Protein AF-A0A2K3KH53-F1 (afdb_monomer)

Radius of gyration: 18.37 Å; Cα contacts (8 Å, |Δi|>4): 37; chains: 1; bounding box: 39×38×44 Å

Solvent-accessible surface area (backbone atoms only — not comparable to full-atom values): 7138 Å² total; per-residue (Å²): 108,70,69,60,27,52,53,50,23,51,46,33,41,74,76,51,86,56,53,98,57,86,44,71,88,64,73,77,54,51,60,60,48,51,50,62,68,66,31,69,81,56,68,75,42,86,70,66,41,66,62,52,50,53,51,52,53,51,49,52,51,51,55,51,48,53,52,53,48,52,40,54,75,68,48,52,53,63,59,51,57,73,69,57,53,67,83,56,49,55,58,51,53,51,49,57,51,52,56,47,48,61,54,51,51,62,60,43,63,76,44,54,83,63,40,52,61,54,62,74,72,106

Foldseek 3Di:
DVVVQVVVQVCCCPPNPVDNDRDDDDLVLVVVLVCLLPDPVLVPDPPPSVVVSVVVSVVVVVVVVVVVVVCVVVCVVVVVVVVDDVVVVVVVVVVSVVVVCVVVVVVLVVCVPVNVVVVVVD

pLDDT: mean 88.59, std 4.23, range [73.25, 96.5]

InterPro domains:
  IPR006043 Nucleobase cation symporter 2 family [PF00860] (2-110)

Structure (mmCIF, N/CA/C/O backbone):
data_AF-A0A2K3KH53-F1
#
_entry.id   AF-A0A2K3KH53-F1
#
loop_
_atom_site.group_PDB
_atom_site.id
_atom_site.type_symbol
_atom_site.label_atom_id
_atom_site.label_alt_id
_atom_site.label_comp_id
_atom_site.label_asym_id
_atom_site.label_entity_id
_atom_site.label_seq_id
_atom_site.pdbx_PDB_ins_code
_atom_site.Cartn_x
_atom_site.Cartn_y
_atom_site.Cartn_z
_atom_site.occupancy
_atom_site.B_iso_or_equiv
_atom_site.auth_seq_id
_atom_site.auth_comp_id
_atom_site.auth_asym_id
_atom_site.auth_atom_id
_atom_site.pdbx_PDB_model_num
ATOM 1 N N . MET A 1 1 ? 11.848 -0.217 3.446 1.00 77.31 1 MET A N 1
ATOM 2 C CA . MET A 1 1 ? 10.576 -0.647 4.073 1.00 77.31 1 MET A CA 1
ATOM 3 C C . MET A 1 1 ? 10.784 -1.327 5.423 1.00 77.31 1 MET A C 1
ATOM 5 O O . MET A 1 1 ? 10.170 -0.873 6.374 1.00 77.31 1 MET A O 1
ATOM 9 N N . LEU A 1 2 ? 11.666 -2.331 5.545 1.00 87.50 2 LEU A N 1
ATOM 10 C CA . LEU A 1 2 ? 11.851 -3.119 6.783 1.00 87.50 2 LEU A CA 1
ATOM 11 C C . LEU A 1 2 ? 12.088 -2.281 8.055 1.00 87.50 2 LEU A C 1
ATOM 13 O O . LEU A 1 2 ? 11.419 -2.494 9.057 1.00 87.50 2 LEU A O 1
ATOM 17 N N . PHE A 1 3 ? 12.967 -1.276 8.001 1.00 91.94 3 PHE A N 1
ATOM 18 C CA . PHE A 1 3 ? 13.249 -0.414 9.156 1.00 91.94 3 PHE A CA 1
ATOM 19 C C . PHE A 1 3 ? 12.020 0.383 9.636 1.00 91.94 3 PHE A C 1
ATOM 21 O O . PHE A 1 3 ? 11.669 0.347 10.811 1.00 91.94 3 PHE A O 1
ATOM 28 N N . ILE A 1 4 ? 11.315 1.052 8.714 1.00 91.69 4 ILE A N 1
ATOM 29 C CA . ILE A 1 4 ? 10.105 1.835 9.030 1.00 91.69 4 ILE A CA 1
ATOM 30 C C . ILE A 1 4 ? 8.960 0.914 9.471 1.00 91.69 4 ILE A C 1
ATOM 32 O O . ILE A 1 4 ? 8.218 1.256 10.385 1.00 91.69 4 ILE A O 1
ATOM 36 N N . SER A 1 5 ? 8.832 -0.267 8.864 1.00 90.62 5 SER A N 1
ATOM 37 C CA . SER A 1 5 ? 7.871 -1.300 9.270 1.00 90.62 5 SER A CA 1
ATOM 38 C C . SER A 1 5 ? 8.112 -1.759 10.715 1.00 90.62 5 SER A C 1
ATOM 40 O O . SER A 1 5 ? 7.169 -1.828 11.501 1.00 90.62 5 SER A O 1
ATOM 42 N N . GLY A 1 6 ? 9.373 -1.959 11.114 1.00 91.88 6 GLY A N 1
ATOM 43 C CA . GLY A 1 6 ? 9.735 -2.262 12.501 1.00 91.88 6 GLY A CA 1
ATOM 44 C C . GLY A 1 6 ? 9.352 -1.143 13.473 1.00 91.88 6 GLY A C 1
ATOM 45 O O . GLY A 1 6 ? 8.667 -1.396 14.461 1.00 91.88 6 GLY A O 1
ATOM 46 N N . ILE A 1 7 ? 9.716 0.107 13.160 1.00 92.94 7 ILE A N 1
ATOM 47 C CA . ILE A 1 7 ? 9.376 1.272 14.000 1.00 92.94 7 ILE A CA 1
ATOM 48 C C . ILE A 1 7 ? 7.860 1.440 14.132 1.00 92.94 7 ILE A C 1
ATOM 50 O O . ILE A 1 7 ? 7.352 1.635 15.234 1.00 92.94 7 ILE A O 1
ATOM 54 N N . THR A 1 8 ? 7.127 1.356 13.022 1.00 90.50 8 THR A N 1
ATOM 55 C CA . THR A 1 8 ? 5.666 1.525 13.016 1.00 90.50 8 THR A CA 1
ATOM 56 C C . THR A 1 8 ? 4.958 0.395 13.759 1.00 90.50 8 THR A C 1
ATOM 58 O O . THR A 1 8 ? 4.032 0.668 14.515 1.00 90.50 8 THR A O 1
ATOM 61 N N . THR A 1 9 ? 5.443 -0.843 13.650 1.00 92.44 9 THR A N 1
ATOM 62 C CA . THR A 1 9 ? 4.922 -1.990 14.414 1.00 92.44 9 THR A CA 1
ATOM 63 C C . THR A 1 9 ? 5.147 -1.821 15.919 1.00 92.44 9 THR A C 1
ATOM 65 O O . THR A 1 9 ? 4.227 -2.052 16.706 1.00 92.44 9 THR A O 1
ATOM 68 N N . ILE A 1 10 ? 6.336 -1.364 16.333 1.00 92.19 10 ILE A N 1
ATOM 69 C CA . ILE A 1 10 ? 6.625 -1.031 17.737 1.00 92.19 10 ILE A CA 1
ATOM 70 C C . ILE A 1 10 ? 5.669 0.074 18.204 1.00 92.19 10 ILE A C 1
ATOM 72 O O . ILE A 1 10 ? 4.977 -0.089 19.207 1.00 92.19 10 ILE A O 1
ATOM 76 N N . LEU A 1 11 ? 5.552 1.168 17.447 1.00 89.88 11 LEU A N 1
ATOM 77 C CA . LEU A 1 11 ? 4.672 2.284 17.796 1.00 89.88 11 LEU A CA 1
ATOM 78 C C . LEU A 1 11 ? 3.197 1.850 17.901 1.00 89.88 11 LEU A C 1
ATOM 80 O O . LEU A 1 11 ? 2.520 2.220 18.858 1.00 89.88 11 LEU A O 1
ATOM 84 N N . HIS A 1 12 ? 2.714 1.014 16.976 1.00 90.31 12 HIS A N 1
ATOM 85 C CA . HIS A 1 12 ? 1.357 0.461 16.992 1.00 90.31 12 HIS A CA 1
ATOM 86 C C . HIS A 1 12 ? 1.107 -0.448 18.204 1.00 90.31 12 HIS A C 1
ATOM 88 O O . HIS A 1 12 ? 0.030 -0.402 18.804 1.00 90.31 12 HIS A O 1
ATOM 94 N N . SER A 1 13 ? 2.109 -1.240 18.588 1.00 89.88 13 SER A N 1
ATOM 95 C CA . SER A 1 13 ? 2.017 -2.175 19.712 1.00 89.88 13 SER A CA 1
ATOM 96 C C . SER A 1 13 ? 2.051 -1.461 21.068 1.00 89.88 13 SER A C 1
ATOM 98 O O . SER A 1 13 ? 1.328 -1.860 21.978 1.00 89.88 13 SER A O 1
ATOM 100 N N . TYR A 1 14 ? 2.847 -0.393 21.214 1.00 89.25 14 TYR A N 1
ATOM 101 C CA .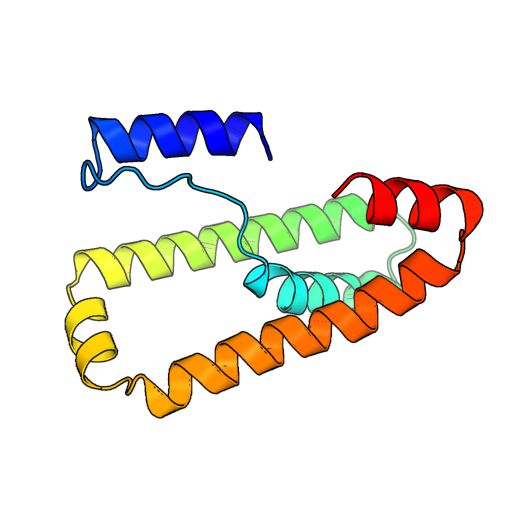 TYR A 1 14 ? 2.981 0.342 22.482 1.00 89.25 14 TYR A CA 1
ATOM 102 C C . TYR A 1 14 ? 1.955 1.476 22.656 1.00 89.25 14 TYR A C 1
ATOM 104 O O . TYR A 1 14 ? 1.358 1.597 23.728 1.00 89.25 14 TYR A O 1
ATOM 112 N N . PHE A 1 15 ? 1.742 2.296 21.621 1.00 87.50 15 PHE A N 1
ATOM 113 C CA . PHE A 1 15 ? 0.888 3.496 21.667 1.00 87.50 15 PHE A CA 1
ATOM 114 C C . PHE A 1 15 ? -0.416 3.369 20.868 1.00 87.50 15 PHE A C 1
ATOM 116 O O . PHE A 1 15 ? -1.316 4.185 21.047 1.00 87.50 15 PHE A O 1
ATOM 123 N N . GLY A 1 16 ? -0.517 2.386 19.972 1.00 85.88 16 GLY A N 1
ATOM 124 C CA . GLY A 1 16 ? -1.702 2.157 19.149 1.00 85.88 16 GLY A CA 1
ATOM 125 C C . GLY A 1 16 ? -2.735 1.255 19.823 1.00 85.88 16 GLY A C 1
ATOM 126 O O . GLY A 1 16 ? -3.019 1.359 21.013 1.00 85.88 16 GLY A O 1
ATOM 127 N N . THR A 1 17 ? -3.313 0.340 19.046 1.00 82.94 17 THR A N 1
ATOM 128 C CA . THR A 1 17 ? -4.407 -0.529 19.516 1.00 82.94 17 THR A CA 1
ATOM 129 C C . THR A 1 17 ? -3.938 -1.692 20.394 1.00 82.94 17 THR A C 1
ATOM 131 O O . THR A 1 17 ? -4.769 -2.442 20.895 1.00 82.94 17 THR A O 1
ATOM 134 N N . ARG A 1 18 ? -2.616 -1.838 20.596 1.00 85.56 18 ARG A N 1
ATOM 135 C CA . ARG A 1 18 ? -1.971 -2.954 21.316 1.00 85.56 18 ARG A CA 1
ATOM 136 C C . ARG A 1 18 ? -2.270 -4.338 20.732 1.00 85.56 18 ARG A C 1
ATOM 138 O O . ARG A 1 18 ? -1.996 -5.348 21.375 1.00 85.56 18 ARG A O 1
ATOM 145 N N . LEU A 1 19 ? -2.811 -4.397 19.516 1.00 86.12 19 LEU A N 1
ATOM 146 C CA . LEU A 1 19 ? -2.985 -5.650 18.800 1.00 86.12 19 LEU A CA 1
ATOM 147 C C . LEU A 1 19 ? -1.637 -6.104 18.218 1.00 86.12 19 LEU A C 1
ATOM 149 O O . LEU A 1 19 ? -0.883 -5.267 17.712 1.00 86.12 19 LEU A O 1
ATOM 153 N N . PRO A 1 20 ? -1.342 -7.417 18.239 1.00 80.56 20 PRO A N 1
ATOM 154 C CA . PRO A 1 20 ? -0.148 -7.979 17.619 1.00 80.56 20 PRO A CA 1
ATOM 155 C C . PRO A 1 20 ? -0.297 -7.982 16.087 1.00 80.56 20 PRO A C 1
ATOM 157 O O . PRO A 1 20 ? -0.575 -9.007 15.469 1.00 80.56 20 PRO A O 1
ATOM 160 N N . LEU A 1 21 ? -0.146 -6.807 15.474 1.00 87.75 21 LEU A N 1
ATOM 161 C CA . LEU A 1 21 ? -0.245 -6.580 14.032 1.00 87.75 21 LEU A CA 1
ATOM 162 C C . LEU A 1 21 ? 1.093 -6.076 13.492 1.00 87.75 21 LEU A C 1
ATOM 164 O O . LEU A 1 21 ? 1.552 -4.994 13.855 1.00 87.75 21 LEU A O 1
ATOM 168 N N . VAL A 1 22 ? 1.701 -6.848 12.589 1.00 88.50 22 VAL A N 1
ATOM 169 C CA . VAL A 1 22 ? 2.921 -6.440 11.883 1.00 88.50 22 VAL A CA 1
ATOM 170 C C . VAL A 1 22 ? 2.545 -5.463 10.774 1.00 88.50 22 VAL A C 1
ATOM 172 O O . VAL A 1 22 ? 1.874 -5.824 9.805 1.00 88.50 22 VAL A O 1
ATOM 175 N N . GLN A 1 23 ? 2.970 -4.209 10.914 1.00 87.62 23 GLN A N 1
ATOM 176 C CA . GLN A 1 23 ? 2.635 -3.154 9.967 1.00 87.62 23 GLN A CA 1
ATOM 177 C C . GLN A 1 23 ? 3.598 -3.187 8.776 1.00 87.62 23 GLN A C 1
ATOM 179 O O . GLN A 1 23 ? 4.785 -2.901 8.914 1.00 87.62 23 GLN A O 1
ATOM 184 N N . GLY A 1 24 ? 3.087 -3.524 7.593 1.00 88.31 24 GLY A N 1
ATOM 185 C CA . GLY A 1 24 ? 3.850 -3.579 6.343 1.00 88.31 24 GLY A CA 1
ATOM 186 C C . GLY A 1 24 ? 3.401 -2.545 5.310 1.00 88.31 24 GLY A C 1
ATOM 187 O O . GLY A 1 24 ? 2.447 -1.793 5.513 1.00 88.31 24 GLY A O 1
ATOM 188 N N . SER A 1 25 ? 4.085 -2.517 4.165 1.00 87.62 25 SER A N 1
ATOM 189 C CA . SER A 1 25 ? 3.625 -1.775 2.987 1.00 87.62 25 SER A CA 1
ATOM 190 C C . SER A 1 25 ? 2.394 -2.450 2.380 1.00 87.62 25 SER A C 1
ATOM 192 O O . SER A 1 25 ? 2.414 -3.654 2.137 1.00 87.62 25 SER A O 1
ATOM 194 N N . SER A 1 26 ? 1.344 -1.680 2.089 1.00 88.06 26 SER A N 1
ATOM 195 C CA . SER A 1 26 ? 0.138 -2.215 1.448 1.00 88.06 26 SER A CA 1
ATOM 196 C C . SER A 1 26 ? 0.332 -2.379 -0.059 1.00 88.06 26 SER A C 1
ATOM 198 O O . SER A 1 26 ? 0.667 -1.418 -0.756 1.00 88.06 26 SER A O 1
ATOM 200 N N . PHE A 1 27 ? 0.046 -3.579 -0.572 1.00 84.00 27 PHE A N 1
ATOM 201 C CA . PHE A 1 27 ? 0.059 -3.879 -2.008 1.00 84.00 27 PHE A CA 1
ATOM 202 C C . PHE A 1 27 ? -0.973 -3.071 -2.803 1.00 84.00 27 PHE A C 1
ATOM 204 O O . PHE A 1 27 ? -0.799 -2.863 -4.000 1.00 84.00 27 PHE A O 1
ATOM 211 N N . VAL A 1 28 ? -2.010 -2.542 -2.147 1.00 86.94 28 VAL A N 1
ATOM 212 C CA . VAL A 1 28 ? -3.040 -1.720 -2.800 1.00 86.94 28 VAL A CA 1
ATOM 213 C C . VAL A 1 28 ? -2.448 -0.431 -3.389 1.00 86.94 28 VAL A C 1
ATOM 215 O O . VAL A 1 28 ? -2.949 0.065 -4.394 1.00 86.94 28 VAL A O 1
ATOM 218 N N . TYR A 1 29 ? -1.335 0.074 -2.842 1.00 88.50 29 TYR A N 1
ATOM 219 C CA . TYR A 1 29 ? -0.642 1.249 -3.385 1.00 88.50 29 TYR A CA 1
ATOM 220 C C . TYR A 1 29 ? 0.142 0.975 -4.674 1.00 88.50 29 TYR A C 1
ATOM 222 O O . TYR A 1 29 ? 0.580 1.921 -5.328 1.00 88.50 29 TYR A O 1
ATOM 230 N N . LEU A 1 30 ? 0.311 -0.286 -5.080 1.00 88.38 30 LEU A N 1
ATOM 231 C CA . LEU A 1 30 ? 1.079 -0.619 -6.278 1.00 88.38 30 LEU A CA 1
ATOM 232 C C . LEU A 1 30 ? 0.364 -0.166 -7.558 1.00 88.38 30 LEU A C 1
ATOM 234 O O . LEU A 1 30 ? 1.003 0.381 -8.452 1.00 88.38 30 LEU A O 1
ATOM 238 N N . ALA A 1 31 ? -0.962 -0.314 -7.618 1.00 88.44 31 ALA A N 1
ATOM 239 C CA . ALA A 1 31 ? -1.768 0.163 -8.742 1.00 88.44 31 ALA A CA 1
ATOM 240 C C . ALA A 1 31 ? -1.642 1.688 -8.962 1.00 88.44 31 ALA A C 1
ATOM 242 O O . ALA A 1 31 ? -1.217 2.085 -10.048 1.00 88.44 31 ALA A O 1
ATOM 243 N N . PRO A 1 32 ? -1.921 2.563 -7.972 1.00 90.44 32 PRO A N 1
ATOM 244 C CA . PRO A 1 32 ? -1.748 4.003 -8.155 1.00 90.44 32 PRO A CA 1
ATOM 245 C C . PRO A 1 32 ? -0.283 4.394 -8.383 1.00 90.44 32 PRO A C 1
ATOM 247 O O . PRO A 1 32 ? -0.022 5.292 -9.179 1.00 90.44 32 PRO A O 1
ATOM 250 N N . ALA A 1 33 ? 0.686 3.700 -7.773 1.00 90.94 33 ALA A N 1
ATOM 251 C CA . ALA A 1 33 ? 2.100 3.950 -8.050 1.00 90.94 33 ALA A CA 1
ATOM 252 C C . ALA A 1 33 ? 2.456 3.680 -9.522 1.00 90.94 33 ALA A C 1
ATOM 254 O O . ALA A 1 33 ? 3.113 4.507 -10.152 1.00 90.94 33 ALA A O 1
ATOM 255 N N . LEU A 1 34 ? 1.987 2.567 -10.098 1.00 89.44 34 LEU A N 1
ATOM 256 C CA . LEU A 1 34 ? 2.196 2.243 -11.513 1.00 89.44 34 LEU A CA 1
ATOM 257 C C . LEU A 1 34 ? 1.541 3.265 -12.444 1.00 89.44 34 LEU A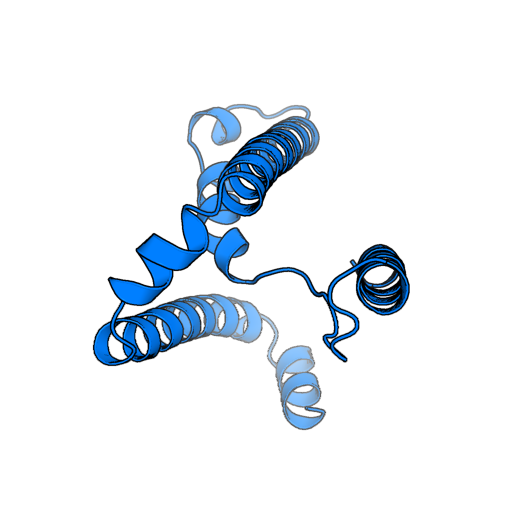 C 1
ATOM 259 O O . LEU A 1 34 ? 2.135 3.610 -13.468 1.00 89.44 34 LEU A O 1
ATOM 263 N N . VAL A 1 35 ? 0.353 3.761 -12.089 1.00 91.19 35 VAL A N 1
ATOM 264 C CA . VAL A 1 35 ? -0.336 4.815 -12.849 1.00 91.19 35 VAL A CA 1
ATOM 265 C C . VAL A 1 35 ? 0.485 6.104 -12.845 1.00 91.19 35 VAL A C 1
ATOM 267 O O . VAL A 1 35 ? 0.727 6.661 -13.913 1.00 91.19 35 VAL A O 1
ATOM 270 N N . ILE A 1 36 ? 0.991 6.533 -11.683 1.00 91.19 36 ILE A N 1
ATOM 271 C CA . ILE A 1 36 ? 1.846 7.727 -11.573 1.00 91.19 36 ILE A CA 1
ATOM 272 C C . ILE A 1 36 ? 3.132 7.538 -12.387 1.00 91.19 36 ILE A C 1
ATOM 274 O O . ILE A 1 36 ? 3.502 8.414 -13.158 1.00 91.19 36 ILE A O 1
ATOM 278 N N . ILE A 1 37 ? 3.794 6.381 -12.286 1.00 90.00 37 ILE A N 1
ATOM 279 C CA . ILE A 1 37 ? 5.045 6.105 -13.016 1.00 90.00 37 ILE A CA 1
ATOM 280 C C . ILE A 1 37 ? 4.849 6.148 -14.543 1.00 90.00 37 ILE A C 1
ATOM 282 O O . ILE A 1 37 ? 5.759 6.556 -15.272 1.00 90.00 37 ILE A O 1
ATOM 286 N N . ASN A 1 38 ? 3.681 5.721 -15.032 1.00 88.44 38 ASN A N 1
ATOM 287 C CA . ASN A 1 38 ? 3.374 5.628 -16.461 1.00 88.44 38 ASN A CA 1
ATOM 288 C C . ASN A 1 38 ? 2.624 6.840 -17.031 1.00 88.44 38 ASN A C 1
ATOM 290 O O . ASN A 1 38 ? 2.342 6.839 -18.235 1.00 88.44 38 ASN A O 1
ATOM 294 N N . ALA A 1 39 ? 2.321 7.856 -16.219 1.00 89.62 39 ALA A N 1
ATOM 295 C CA . ALA A 1 39 ? 1.605 9.044 -16.672 1.00 89.62 39 ALA A CA 1
ATOM 296 C C . ALA A 1 39 ? 2.390 9.794 -17.764 1.00 89.62 39 ALA A C 1
ATOM 298 O O . ALA A 1 39 ? 3.620 9.891 -17.714 1.00 89.62 39 ALA A O 1
ATOM 299 N N . GLN A 1 40 ? 1.671 10.312 -18.766 1.00 84.62 40 GLN A N 1
ATOM 300 C CA . GLN A 1 40 ? 2.262 10.941 -19.955 1.00 84.62 40 GLN A CA 1
ATOM 301 C C . GLN A 1 40 ? 3.149 12.137 -19.600 1.00 84.62 40 GLN A C 1
ATOM 303 O O . GLN A 1 40 ? 4.220 12.287 -20.191 1.00 84.62 40 GLN A O 1
ATOM 308 N N . ASP A 1 41 ? 2.761 12.904 -18.580 1.00 82.56 41 ASP A N 1
ATOM 309 C CA . ASP A 1 41 ? 3.512 14.062 -18.096 1.00 82.56 41 ASP A CA 1
ATOM 310 C C . ASP A 1 41 ? 4.951 13.691 -17.726 1.00 82.56 41 ASP A C 1
ATOM 312 O O . ASP A 1 41 ? 5.880 14.398 -18.094 1.00 82.56 41 ASP A O 1
ATOM 316 N N . TYR A 1 42 ? 5.175 12.529 -17.101 1.00 81.69 42 TYR A N 1
ATOM 317 C CA . TYR A 1 42 ? 6.519 12.075 -16.719 1.00 81.69 42 TYR A CA 1
ATOM 318 C C . TYR A 1 42 ? 7.231 11.251 -17.799 1.00 81.69 42 TYR A C 1
ATOM 320 O O . TYR A 1 42 ? 8.405 10.910 -17.626 1.00 81.69 42 TYR A O 1
ATOM 328 N N . ARG A 1 43 ? 6.561 10.888 -18.902 1.00 75.88 43 ARG A N 1
ATOM 329 C CA . ARG A 1 43 ? 7.209 10.189 -20.031 1.00 75.88 43 ARG A CA 1
ATOM 330 C C . ARG A 1 43 ? 8.048 11.137 -20.880 1.00 75.88 43 ARG A C 1
ATOM 332 O O . ARG A 1 43 ? 9.055 10.696 -21.421 1.00 75.88 43 ARG A O 1
ATOM 339 N N . ASN A 1 44 ? 7.657 12.409 -20.945 1.00 77.19 44 ASN A N 1
ATOM 340 C CA . ASN A 1 44 ? 8.322 13.426 -21.760 1.00 77.19 44 ASN A CA 1
ATOM 341 C C . ASN A 1 44 ? 9.471 14.149 -21.031 1.00 77.19 44 ASN A C 1
ATOM 343 O O . ASN A 1 44 ? 10.227 14.875 -21.671 1.00 77.19 44 ASN A O 1
ATOM 347 N N . LEU A 1 45 ? 9.632 13.954 -19.715 1.00 79.12 45 LEU A N 1
ATOM 348 C CA . LEU A 1 45 ? 10.794 14.459 -18.979 1.00 79.12 45 LEU A CA 1
ATOM 349 C C . LEU A 1 45 ? 11.974 13.485 -19.101 1.00 79.12 45 LEU A C 1
ATOM 351 O O . LEU A 1 45 ? 11.967 12.410 -18.499 1.00 79.12 45 LEU A O 1
ATOM 355 N N . THR A 1 46 ? 13.005 13.889 -19.844 1.00 73.25 46 THR A N 1
ATOM 356 C CA . THR A 1 46 ? 14.263 13.133 -19.985 1.00 73.25 46 THR A CA 1
ATOM 357 C C . THR A 1 46 ? 15.161 13.286 -18.752 1.00 73.25 46 THR A C 1
ATOM 359 O O . THR A 1 46 ? 15.786 12.323 -18.316 1.00 73.25 46 THR A O 1
ATOM 362 N N . GLU A 1 47 ? 15.161 14.467 -18.124 1.00 81.31 47 GLU A N 1
ATOM 363 C CA . GLU A 1 47 ? 16.009 14.792 -16.972 1.00 81.31 47 GLU A CA 1
ATOM 364 C C . GLU A 1 47 ? 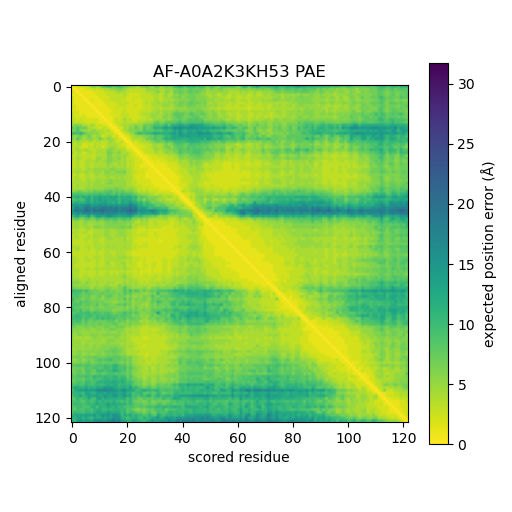15.258 14.665 -15.636 1.00 81.31 47 GLU A C 1
ATOM 366 O O . GLU A 1 47 ? 14.108 15.083 -15.490 1.00 81.31 47 GLU A O 1
ATOM 371 N N . HIS A 1 48 ? 15.912 14.086 -14.624 1.00 83.44 48 HIS A N 1
ATOM 372 C CA . HIS A 1 48 ? 15.395 13.938 -13.251 1.00 83.44 48 HIS A CA 1
ATOM 373 C C . HIS A 1 48 ? 13.996 13.297 -13.109 1.00 83.44 48 HIS A C 1
ATOM 375 O O . HIS A 1 48 ? 13.293 13.554 -12.121 1.00 83.44 48 HIS A O 1
ATOM 381 N N . LYS A 1 49 ? 13.603 12.417 -14.040 1.00 86.56 49 LYS A N 1
ATOM 382 C CA . LYS A 1 49 ? 12.319 11.692 -14.018 1.00 86.56 49 LYS A CA 1
ATOM 383 C C . LYS A 1 49 ? 12.055 10.992 -12.681 1.00 86.56 49 LYS A C 1
ATOM 385 O O . LYS A 1 49 ? 10.992 11.153 -12.089 1.00 86.56 49 LYS A O 1
ATOM 390 N N . PHE A 1 50 ? 13.047 10.262 -12.168 1.00 86.75 50 PHE A N 1
ATOM 391 C CA . PHE A 1 50 ? 12.926 9.533 -10.903 1.00 86.75 50 PHE A CA 1
ATOM 392 C C . PHE A 1 50 ? 12.625 10.460 -9.718 1.00 86.75 50 PHE A C 1
ATOM 394 O O . PHE A 1 50 ? 11.757 10.161 -8.903 1.00 86.75 50 PHE A O 1
ATOM 401 N N . ARG A 1 51 ? 13.297 11.617 -9.638 1.00 89.31 51 ARG A N 1
ATOM 402 C CA . ARG A 1 51 ? 13.108 12.577 -8.540 1.00 89.31 51 ARG A CA 1
ATOM 403 C C . ARG A 1 51 ? 11.702 13.172 -8.547 1.00 89.31 51 ARG A C 1
ATOM 405 O O . ARG A 1 51 ? 11.115 13.317 -7.479 1.00 89.31 51 ARG A O 1
ATOM 412 N N . HIS A 1 52 ? 11.166 13.482 -9.728 1.00 89.62 52 HIS A N 1
ATOM 413 C CA . HIS A 1 52 ? 9.795 13.973 -9.864 1.00 89.62 52 HIS A CA 1
ATOM 414 C C . HIS A 1 52 ? 8.790 12.899 -9.450 1.00 89.62 52 HIS A C 1
ATOM 416 O O . HIS A 1 52 ? 8.004 13.140 -8.542 1.00 89.62 52 HIS A O 1
ATOM 422 N N . ILE A 1 53 ? 8.886 11.691 -10.010 1.00 91.31 53 ILE A N 1
ATOM 423 C CA . ILE A 1 53 ? 7.981 10.581 -9.672 1.00 91.31 53 ILE A CA 1
ATOM 424 C C . ILE A 1 53 ? 8.005 10.280 -8.169 1.00 91.31 53 ILE A C 1
ATOM 426 O O . ILE A 1 53 ? 6.952 10.151 -7.551 1.00 91.31 53 ILE A O 1
ATOM 430 N N . MET A 1 54 ? 9.191 10.205 -7.557 1.00 90.94 54 MET A N 1
ATOM 431 C CA . MET A 1 54 ? 9.311 9.934 -6.122 1.00 90.94 54 MET A CA 1
ATOM 432 C C . MET A 1 54 ? 8.705 11.043 -5.262 1.00 90.94 54 MET A C 1
ATOM 434 O O . MET A 1 54 ? 8.077 10.739 -4.249 1.00 90.94 54 MET A O 1
ATOM 438 N N . ARG A 1 55 ? 8.861 12.313 -5.658 1.00 92.31 55 ARG A N 1
ATOM 439 C CA . ARG A 1 55 ? 8.256 13.451 -4.952 1.00 92.31 55 ARG A CA 1
ATOM 440 C C . ARG A 1 55 ? 6.731 13.395 -5.014 1.00 92.31 55 ARG A C 1
ATOM 442 O O . ARG A 1 55 ? 6.083 13.563 -3.988 1.00 92.31 55 ARG A O 1
ATOM 449 N N . GLU A 1 56 ? 6.177 13.132 -6.192 1.00 91.81 56 GLU A N 1
ATOM 450 C CA . GLU A 1 56 ? 4.726 13.067 -6.406 1.00 91.81 56 GLU A CA 1
ATOM 451 C C . GLU A 1 56 ? 4.114 11.856 -5.692 1.00 91.81 56 GLU A C 1
ATOM 453 O O . GLU A 1 56 ? 3.107 11.988 -4.999 1.00 91.81 56 GLU A O 1
ATOM 458 N N . LEU A 1 57 ? 4.775 10.695 -5.747 1.00 93.25 57 LEU A N 1
ATOM 459 C CA . LEU A 1 57 ? 4.344 9.495 -5.031 1.00 93.25 57 LEU A CA 1
ATOM 460 C C . LEU A 1 57 ? 4.336 9.711 -3.510 1.00 93.25 57 LEU A C 1
ATOM 462 O O . LEU A 1 57 ? 3.361 9.371 -2.842 1.00 93.25 57 LEU A O 1
ATOM 466 N N . GLN A 1 58 ? 5.403 10.292 -2.954 1.00 93.50 58 GLN A N 1
ATOM 467 C CA . GLN A 1 58 ? 5.469 10.594 -1.521 1.00 93.50 58 GLN A CA 1
ATOM 468 C C . GLN A 1 58 ? 4.428 11.642 -1.118 1.00 93.50 58 GLN A C 1
ATOM 470 O O . GLN A 1 58 ? 3.757 11.460 -0.104 1.00 93.50 58 GLN A O 1
ATOM 475 N N . GLY A 1 59 ? 4.249 12.696 -1.919 1.00 94.81 59 GLY A N 1
ATOM 476 C CA . GLY A 1 59 ? 3.222 13.714 -1.691 1.00 94.81 59 GLY A CA 1
ATOM 477 C C . GLY A 1 59 ? 1.814 13.119 -1.670 1.00 94.81 59 GLY A C 1
ATOM 478 O O . GLY A 1 59 ? 1.060 13.362 -0.728 1.00 94.81 59 GLY A O 1
ATOM 479 N N . ALA A 1 60 ? 1.492 12.262 -2.642 1.00 94.44 60 ALA A N 1
ATOM 480 C CA . ALA A 1 60 ? 0.211 11.565 -2.706 1.00 94.44 60 ALA A CA 1
ATOM 481 C C . ALA A 1 60 ? -0.027 10.676 -1.473 1.00 94.44 60 ALA A C 1
ATOM 483 O O . ALA A 1 60 ? -1.113 10.706 -0.892 1.00 94.44 60 ALA A O 1
ATOM 484 N N . ILE A 1 61 ? 0.992 9.931 -1.026 1.00 93.31 61 ILE A N 1
ATOM 485 C CA . ILE A 1 61 ? 0.903 9.092 0.180 1.00 93.31 61 ILE A CA 1
ATOM 486 C C . ILE A 1 61 ? 0.702 9.952 1.435 1.00 93.31 61 ILE A C 1
ATOM 488 O O . ILE A 1 61 ? -0.122 9.602 2.279 1.00 93.31 61 ILE A O 1
ATOM 492 N N . ILE A 1 62 ? 1.402 11.085 1.561 1.00 95.12 62 ILE A N 1
ATOM 493 C CA . ILE A 1 62 ? 1.254 11.997 2.706 1.00 95.12 62 ILE A CA 1
ATOM 494 C C . ILE A 1 62 ? -0.173 12.552 2.757 1.00 95.12 62 ILE A C 1
ATOM 496 O O . ILE A 1 62 ? -0.832 12.434 3.790 1.00 95.12 62 ILE A O 1
ATOM 500 N N . VAL A 1 63 ? -0.689 13.084 1.646 1.00 96.44 63 VAL A N 1
ATOM 501 C CA . VAL A 1 63 ? -2.057 13.627 1.584 1.00 96.44 63 VAL A CA 1
ATOM 502 C C . VAL A 1 63 ? -3.094 12.537 1.872 1.00 96.44 63 VAL A C 1
ATOM 504 O O . VAL A 1 63 ? -3.988 12.744 2.695 1.00 96.44 63 VAL A O 1
ATOM 507 N N . GLY A 1 64 ? -2.936 11.352 1.274 1.00 94.50 64 GLY A N 1
ATOM 508 C CA . GLY A 1 64 ? -3.793 10.197 1.547 1.00 94.50 64 GLY A CA 1
ATOM 509 C C . GLY A 1 64 ? -3.762 9.776 3.018 1.00 94.50 64 GLY A C 1
ATOM 510 O O . GLY A 1 64 ? -4.806 9.488 3.598 1.00 94.50 64 GLY A O 1
ATOM 511 N N . SER A 1 65 ? -2.591 9.809 3.659 1.00 93.50 65 SER A N 1
ATOM 512 C CA . SER A 1 65 ? -2.447 9.465 5.077 1.00 93.50 65 SER A CA 1
ATOM 513 C C . SER A 1 65 ? -3.120 10.477 6.004 1.00 93.50 65 SER A C 1
ATOM 515 O O . SER A 1 65 ? -3.781 10.073 6.958 1.00 93.50 65 SER A O 1
ATOM 517 N N . ILE A 1 66 ? -3.031 11.776 5.701 1.00 96.50 66 ILE A N 1
ATOM 518 C CA . ILE A 1 66 ? -3.724 12.830 6.456 1.00 96.50 66 ILE A CA 1
ATOM 519 C C . ILE A 1 66 ? -5.236 12.646 6.327 1.00 96.50 66 ILE A C 1
ATOM 521 O O . ILE A 1 66 ? -5.945 12.664 7.333 1.00 96.50 66 ILE A O 1
ATOM 525 N N . PHE A 1 67 ? -5.724 12.396 5.110 1.00 94.81 67 PHE A N 1
ATOM 526 C CA . PHE A 1 67 ? -7.136 12.112 4.864 1.00 94.81 67 PHE A CA 1
ATOM 527 C C . PHE A 1 67 ? -7.618 10.880 5.646 1.00 94.81 67 PHE A C 1
ATOM 529 O O . PHE A 1 67 ? -8.614 10.956 6.367 1.00 94.81 67 PHE A O 1
ATOM 536 N N . GLN A 1 68 ? -6.873 9.773 5.584 1.00 92.56 68 GLN A N 1
ATOM 537 C CA . GLN A 1 68 ? -7.158 8.550 6.342 1.00 92.56 68 GLN A CA 1
ATOM 538 C C . GLN A 1 68 ? -7.183 8.811 7.858 1.00 92.56 68 GLN A C 1
ATOM 540 O O . GLN A 1 68 ? -8.030 8.272 8.567 1.00 92.56 68 GLN A O 1
ATOM 545 N N . CYS A 1 69 ? -6.270 9.647 8.353 1.00 93.19 69 CYS A N 1
ATOM 546 C CA . CYS A 1 69 ? -6.166 10.011 9.761 1.00 93.19 69 CYS A CA 1
ATOM 547 C C . CYS A 1 69 ? -7.401 10.797 10.228 1.00 93.19 69 CYS A C 1
ATOM 549 O O . CYS A 1 69 ? -8.012 10.443 11.236 1.00 93.19 69 CYS A O 1
ATOM 551 N N . ILE A 1 70 ? -7.834 11.797 9.451 1.00 95.00 70 ILE A N 1
ATOM 552 C CA . ILE A 1 70 ? -9.056 12.576 9.716 1.00 95.00 70 ILE A CA 1
ATOM 553 C C . ILE A 1 70 ? -10.289 11.662 9.718 1.00 95.00 70 ILE A C 1
ATOM 555 O O . ILE A 1 70 ? -11.093 11.707 10.651 1.00 95.00 70 ILE A O 1
ATOM 559 N N . LEU A 1 71 ? -10.421 10.786 8.715 1.00 93.38 71 LEU A N 1
ATOM 560 C CA . LEU A 1 71 ? -11.513 9.810 8.656 1.00 93.38 71 LEU A CA 1
ATOM 561 C C . LEU A 1 71 ? -11.503 8.847 9.851 1.00 93.38 71 LEU A C 1
ATOM 563 O O . LEU A 1 71 ? -12.563 8.549 10.405 1.00 93.38 71 LEU A O 1
ATOM 567 N N . GLY A 1 72 ? -10.321 8.398 10.272 1.00 90.69 72 GLY A N 1
ATOM 568 C CA . GLY A 1 72 ? -10.140 7.543 11.443 1.00 90.69 72 GLY A CA 1
ATOM 569 C C . GLY A 1 72 ? -10.553 8.234 12.742 1.00 90.69 72 GLY A C 1
ATOM 570 O O . GLY A 1 72 ? -11.348 7.679 13.498 1.00 90.69 72 GLY A O 1
ATOM 571 N N . PHE A 1 73 ? -10.083 9.463 12.975 1.00 89.69 73 PHE A N 1
ATOM 572 C CA . PHE A 1 73 ? -10.410 10.231 14.181 1.00 89.69 73 PHE A CA 1
ATOM 573 C C . PHE A 1 73 ? -11.869 10.695 14.234 1.00 89.69 73 PHE A C 1
ATOM 575 O O . PHE A 1 73 ? -12.441 10.772 15.317 1.00 89.69 73 PHE A O 1
ATOM 582 N N . SER A 1 74 ? -12.498 10.955 13.084 1.00 93.38 74 SER A N 1
ATOM 583 C CA . SER A 1 74 ? -13.918 11.335 13.017 1.00 93.38 74 SER A CA 1
ATOM 584 C C . SER A 1 74 ? -14.891 10.199 13.372 1.00 93.38 74 SER A C 1
ATOM 586 O O . SER A 1 74 ? -16.085 10.441 13.524 1.00 93.38 74 SER A O 1
ATOM 588 N N . GLY A 1 75 ? -14.419 8.948 13.459 1.00 89.25 75 GLY A N 1
ATOM 589 C CA . GLY A 1 75 ? -15.267 7.771 13.675 1.00 89.25 75 GLY A CA 1
ATOM 590 C C . GLY A 1 75 ? -16.074 7.329 12.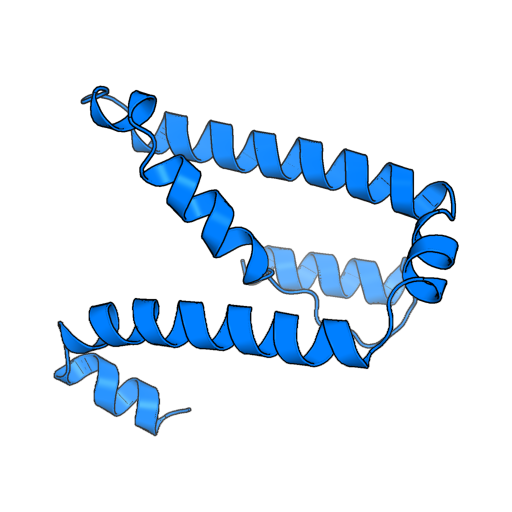446 1.00 89.25 75 GLY A C 1
ATOM 591 O O . GLY A 1 75 ? -16.727 6.283 12.495 1.00 89.25 75 GLY A O 1
ATOM 592 N N . LEU A 1 76 ? -15.989 8.052 11.318 1.00 91.38 76 LEU A N 1
ATOM 593 C CA . LEU A 1 76 ? -16.714 7.732 10.081 1.00 91.38 76 LEU A CA 1
ATOM 594 C C . LEU A 1 76 ? -16.348 6.347 9.529 1.00 91.38 76 LEU A C 1
ATOM 596 O O . LEU A 1 76 ? -17.193 5.659 8.956 1.00 91.38 76 LEU A O 1
ATOM 600 N N . MET A 1 77 ? -15.114 5.897 9.776 1.00 87.06 77 MET A N 1
ATOM 601 C CA . MET A 1 77 ? -14.657 4.559 9.393 1.00 87.06 77 MET A CA 1
ATOM 602 C C . MET A 1 77 ? -15.532 3.440 9.987 1.00 87.06 77 MET A C 1
ATOM 604 O O . MET A 1 77 ? -15.777 2.435 9.326 1.00 87.06 77 MET A O 1
ATOM 608 N N . SER A 1 78 ? -16.069 3.623 11.198 1.00 85.62 78 SER A N 1
ATOM 609 C CA . SER A 1 78 ? -16.958 2.641 11.838 1.00 85.62 78 SER A CA 1
ATOM 610 C C . SER A 1 78 ? -18.305 2.522 11.113 1.00 85.62 78 SER A C 1
ATOM 612 O O . SER A 1 78 ? -18.840 1.426 10.954 1.00 85.62 78 SER A O 1
ATOM 614 N N . ILE A 1 79 ? -18.833 3.640 10.609 1.00 87.81 79 ILE A N 1
ATOM 615 C CA . ILE A 1 79 ? -20.080 3.668 9.833 1.00 87.81 79 ILE A CA 1
ATOM 616 C C . ILE A 1 79 ? -19.860 3.020 8.461 1.00 87.81 79 ILE A C 1
ATOM 618 O O . ILE A 1 79 ? -20.667 2.194 8.039 1.00 87.81 79 ILE A O 1
ATOM 622 N N . LEU A 1 80 ? -18.742 3.331 7.797 1.00 86.25 80 LEU A N 1
ATOM 623 C CA . LEU A 1 80 ? -18.379 2.726 6.512 1.00 86.25 80 LEU A CA 1
ATOM 624 C C . LEU A 1 80 ? -18.238 1.202 6.608 1.00 86.25 80 LEU A C 1
ATOM 626 O O . LEU A 1 80 ? -18.771 0.486 5.764 1.00 86.25 80 LEU A O 1
ATOM 630 N N . LEU A 1 81 ? -17.589 0.692 7.657 1.00 84.56 81 LEU A N 1
ATOM 631 C CA . LEU A 1 81 ? -17.440 -0.753 7.860 1.00 84.56 81 LEU A CA 1
ATOM 632 C C . LEU A 1 81 ? -18.771 -1.473 8.127 1.00 84.56 81 LEU A C 1
ATOM 634 O O . LEU A 1 81 ? -18.871 -2.658 7.834 1.00 84.56 81 LEU A O 1
ATOM 638 N N . ARG A 1 82 ? -19.805 -0.781 8.628 1.00 86.38 82 ARG A N 1
ATOM 639 C CA . ARG A 1 82 ? -21.163 -1.350 8.747 1.00 86.38 82 ARG A CA 1
ATOM 640 C C . ARG A 1 82 ? -21.894 -1.437 7.409 1.00 86.38 82 ARG A C 1
ATOM 642 O O . ARG A 1 82 ? -22.784 -2.266 7.268 1.00 86.38 82 ARG A O 1
ATOM 649 N N . LEU A 1 83 ? -21.547 -0.578 6.451 1.00 87.75 83 LEU A N 1
ATOM 650 C CA . LEU A 1 83 ? -22.132 -0.588 5.109 1.00 87.75 83 LEU A CA 1
ATOM 651 C C . LEU A 1 83 ? -21.468 -1.640 4.206 1.00 87.75 83 LEU A C 1
ATOM 653 O O . LEU A 1 83 ? -22.106 -2.202 3.317 1.00 87.75 83 LEU A O 1
ATOM 657 N N . ILE A 1 84 ? -20.176 -1.894 4.418 1.00 90.88 84 ILE A N 1
ATOM 658 C CA . ILE A 1 84 ? -19.384 -2.797 3.586 1.00 90.88 84 ILE A CA 1
ATOM 659 C C . ILE A 1 84 ? -19.628 -4.253 4.004 1.00 90.88 84 ILE A C 1
ATOM 661 O O . ILE A 1 84 ? -19.164 -4.714 5.044 1.00 90.88 84 ILE A O 1
ATOM 665 N N . ASN A 1 85 ? -20.310 -5.006 3.140 1.00 91.44 85 ASN A N 1
ATOM 666 C CA . ASN A 1 85 ? -20.545 -6.430 3.354 1.00 91.44 85 ASN A CA 1
ATOM 667 C C . ASN A 1 85 ? -19.304 -7.278 3.007 1.00 91.44 85 ASN A C 1
ATOM 669 O O . ASN A 1 85 ? -18.680 -7.056 1.962 1.00 91.44 85 ASN A O 1
ATOM 673 N N . PRO A 1 86 ? -18.985 -8.324 3.797 1.00 87.62 86 PRO A N 1
ATOM 674 C CA . PRO A 1 86 ? -17.840 -9.207 3.540 1.00 87.62 86 PRO A CA 1
ATOM 675 C C . PRO A 1 86 ? -17.927 -9.923 2.182 1.00 87.62 86 PRO A C 1
ATOM 677 O O . PRO A 1 86 ? -16.899 -10.217 1.575 1.00 87.62 86 PRO A O 1
ATOM 680 N N . VAL A 1 87 ? -19.147 -10.117 1.667 1.00 92.75 87 VAL A N 1
ATOM 681 C CA . VAL A 1 87 ? -19.431 -10.685 0.338 1.00 92.75 87 VAL A CA 1
ATOM 682 C C . VAL A 1 87 ? -18.831 -9.845 -0.796 1.00 92.75 87 VAL A C 1
ATOM 684 O O . VAL A 1 87 ? -18.508 -10.392 -1.841 1.00 92.75 87 VAL A O 1
ATOM 687 N N . VAL A 1 88 ? -18.633 -8.537 -0.595 1.00 92.25 88 VAL A N 1
ATOM 688 C CA . VAL A 1 88 ? -17.996 -7.645 -1.579 1.00 92.25 88 VAL A CA 1
ATOM 689 C C . VAL A 1 88 ? -16.491 -7.518 -1.321 1.00 92.25 88 VAL A C 1
ATOM 691 O O . VAL A 1 88 ? -15.700 -7.458 -2.262 1.00 92.25 88 VAL A O 1
ATOM 694 N N . VAL A 1 89 ? -16.064 -7.525 -0.055 1.00 91.88 89 VAL A N 1
ATOM 695 C CA . VAL A 1 89 ? -14.645 -7.362 0.313 1.00 91.88 89 VAL A CA 1
ATOM 696 C C . VAL A 1 89 ? -13.803 -8.540 -0.159 1.00 91.88 89 VAL A C 1
ATOM 698 O O . VAL A 1 89 ? -12.767 -8.328 -0.786 1.00 91.88 89 VAL A O 1
ATOM 701 N N . ALA A 1 90 ? -14.248 -9.772 0.102 1.00 93.62 90 ALA A N 1
ATOM 702 C CA . ALA A 1 90 ? -13.501 -10.974 -0.261 1.00 93.62 90 ALA A CA 1
ATOM 703 C C . ALA A 1 90 ? -13.167 -11.052 -1.768 1.00 93.62 90 ALA A C 1
ATOM 705 O O . ALA A 1 90 ? -11.981 -11.160 -2.094 1.00 93.62 90 ALA A O 1
ATOM 706 N N . PRO A 1 91 ? -14.135 -10.931 -2.702 1.00 94.50 91 PRO A N 1
ATOM 707 C CA . PRO A 1 91 ? -13.824 -10.957 -4.128 1.00 94.50 91 PRO A CA 1
ATOM 708 C C . PRO A 1 91 ? -13.002 -9.745 -4.574 1.00 94.50 91 PRO A C 1
ATOM 710 O O . PRO A 1 91 ? -12.156 -9.891 -5.449 1.00 94.50 91 PRO A O 1
ATOM 713 N N . THR A 1 92 ? -13.179 -8.571 -3.958 1.00 91.62 92 THR A N 1
ATOM 714 C CA . THR A 1 92 ? -12.367 -7.388 -4.293 1.00 91.62 92 THR A CA 1
ATOM 715 C C . THR A 1 92 ? -10.897 -7.609 -3.935 1.00 91.62 92 THR A C 1
ATOM 717 O O . THR A 1 92 ? -10.016 -7.358 -4.756 1.00 91.62 92 THR A O 1
ATOM 720 N N . VAL A 1 93 ? -10.611 -8.131 -2.739 1.00 91.12 93 VAL A N 1
ATOM 721 C CA . VAL A 1 93 ? -9.238 -8.444 -2.309 1.00 91.12 93 VAL A CA 1
ATOM 722 C C . VAL A 1 93 ? -8.633 -9.554 -3.174 1.00 91.12 93 VAL A C 1
ATOM 724 O O . VAL A 1 93 ? -7.481 -9.434 -3.594 1.00 91.12 93 VAL A O 1
ATOM 727 N N . ALA A 1 94 ? -9.409 -10.591 -3.505 1.00 92.19 94 ALA A N 1
ATOM 728 C CA . ALA A 1 94 ? -8.968 -11.656 -4.404 1.00 92.19 94 ALA A CA 1
ATOM 729 C C . ALA A 1 94 ? -8.644 -11.127 -5.812 1.00 92.19 94 ALA A C 1
ATOM 731 O O . ALA A 1 94 ? -7.605 -11.473 -6.370 1.00 92.19 94 ALA A O 1
ATOM 732 N N . ALA A 1 95 ? -9.484 -10.246 -6.362 1.00 91.06 95 ALA A N 1
ATOM 733 C CA . ALA A 1 95 ? -9.262 -9.631 -7.668 1.00 91.06 95 ALA A CA 1
ATOM 734 C C . ALA A 1 95 ? -7.995 -8.763 -7.687 1.00 91.06 95 ALA A C 1
ATOM 736 O O . ALA A 1 95 ? -7.209 -8.852 -8.630 1.00 91.06 95 ALA A O 1
ATOM 737 N N . VAL A 1 96 ? -7.752 -7.975 -6.632 1.00 89.69 96 VAL A N 1
ATOM 738 C CA . VAL A 1 96 ? -6.514 -7.189 -6.489 1.00 89.69 96 VAL A CA 1
ATOM 739 C C . VAL A 1 96 ? -5.288 -8.107 -6.439 1.00 89.69 96 VAL A C 1
ATOM 741 O O . VAL A 1 96 ? -4.304 -7.853 -7.134 1.00 89.69 96 VAL A O 1
ATOM 744 N N . GLY A 1 97 ? -5.349 -9.201 -5.673 1.00 88.94 97 GLY A N 1
ATOM 745 C CA . GLY A 1 97 ? -4.274 -10.196 -5.625 1.00 88.94 97 GLY A CA 1
ATOM 746 C C . GLY A 1 97 ? -4.012 -10.855 -6.983 1.00 88.94 97 GLY A C 1
ATOM 747 O O . GLY A 1 97 ? -2.865 -10.923 -7.427 1.00 88.94 97 GLY A O 1
ATOM 748 N N . LEU A 1 98 ? -5.071 -11.280 -7.676 1.00 90.19 98 LEU A N 1
ATOM 749 C CA . LEU A 1 98 ? -4.977 -11.932 -8.984 1.00 90.19 98 LEU A CA 1
ATOM 750 C C . LEU A 1 98 ? -4.416 -10.991 -10.063 1.00 90.19 98 LEU A C 1
ATOM 752 O O . LEU A 1 98 ? -3.577 -11.406 -10.866 1.00 90.19 98 LEU A O 1
ATOM 756 N N . ALA A 1 99 ? -4.821 -9.718 -10.056 1.00 87.69 99 ALA A N 1
ATOM 757 C CA . ALA A 1 99 ? -4.305 -8.709 -10.981 1.00 87.69 99 ALA A CA 1
ATOM 758 C C . ALA A 1 99 ? -2.783 -8.538 -10.844 1.00 87.69 99 ALA A C 1
ATOM 760 O O . ALA A 1 99 ? -2.061 -8.487 -11.844 1.00 87.69 99 ALA A O 1
ATOM 761 N N . PHE A 1 100 ? -2.272 -8.511 -9.610 1.00 84.38 100 PHE A N 1
ATOM 762 C CA . PHE A 1 100 ? -0.833 -8.399 -9.375 1.00 84.38 100 PHE A CA 1
ATOM 763 C C . PHE A 1 100 ? -0.073 -9.694 -9.625 1.00 84.38 100 PHE A C 1
ATOM 765 O O . PHE A 1 100 ? 1.069 -9.622 -10.076 1.00 84.38 100 PHE A O 1
ATOM 772 N N . PHE A 1 101 ? -0.688 -10.858 -9.408 1.00 86.25 101 PHE A N 1
ATOM 773 C CA . PHE A 1 101 ? -0.093 -12.132 -9.807 1.00 86.25 101 PHE A CA 1
ATOM 774 C C . PHE A 1 101 ? 0.180 -12.156 -11.316 1.00 86.25 101 PHE A C 1
ATOM 776 O O . PHE A 1 101 ? 1.301 -12.441 -11.732 1.00 86.25 101 PHE A O 1
ATOM 783 N N . SER A 1 102 ? -0.798 -11.749 -12.133 1.00 85.56 102 SER A N 1
ATOM 784 C CA . SER A 1 102 ? -0.624 -11.678 -13.590 1.00 85.56 102 SER A CA 1
ATOM 785 C C . SER A 1 102 ? 0.503 -10.725 -14.008 1.00 85.56 102 SER A C 1
ATOM 787 O O . SER A 1 102 ? 1.248 -11.030 -14.938 1.00 85.56 102 SER A O 1
ATOM 789 N N . TYR A 1 103 ? 0.646 -9.580 -13.335 1.00 84.44 103 TYR A N 1
ATOM 790 C CA . TYR A 1 103 ? 1.705 -8.615 -13.637 1.00 84.44 103 TYR A CA 1
ATOM 791 C C . TYR A 1 103 ? 3.089 -9.102 -13.175 1.00 84.44 103 TYR A C 1
ATOM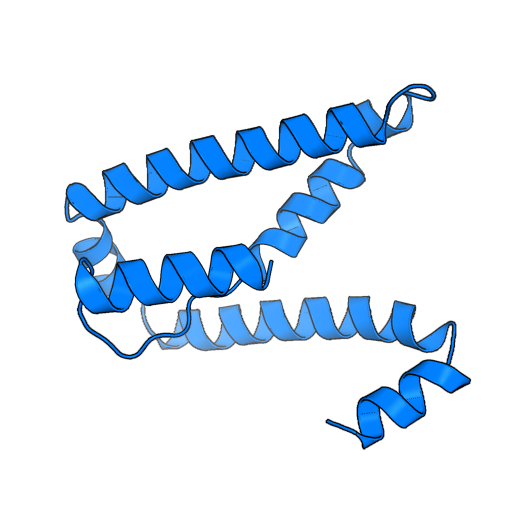 793 O O . TYR A 1 103 ? 4.055 -9.073 -13.937 1.00 84.44 103 TYR A O 1
ATOM 801 N N . GLY A 1 104 ? 3.187 -9.573 -11.930 1.00 84.81 104 GLY A N 1
ATOM 802 C CA . GLY A 1 104 ? 4.436 -10.028 -11.324 1.00 84.81 104 GLY A CA 1
ATOM 803 C C . GLY A 1 104 ? 4.999 -11.274 -12.001 1.00 84.81 104 GLY A C 1
ATOM 804 O O . GLY A 1 104 ? 6.201 -11.335 -12.248 1.00 84.81 104 GLY A O 1
ATOM 805 N N . PHE A 1 105 ? 4.141 -12.228 -12.377 1.00 85.94 105 PHE A N 1
ATOM 806 C CA . PHE A 1 105 ? 4.568 -13.461 -13.041 1.00 85.94 105 PHE A CA 1
ATOM 807 C C . PHE A 1 105 ? 5.177 -13.193 -14.425 1.00 85.94 105 PHE A C 1
ATOM 809 O O . PHE A 1 105 ? 6.190 -13.794 -14.779 1.00 85.94 105 PHE A O 1
ATOM 816 N N . SER A 1 106 ? 4.637 -12.224 -15.177 1.00 85.56 106 SER A N 1
ATOM 817 C CA . SER A 1 106 ? 5.217 -11.804 -16.461 1.00 85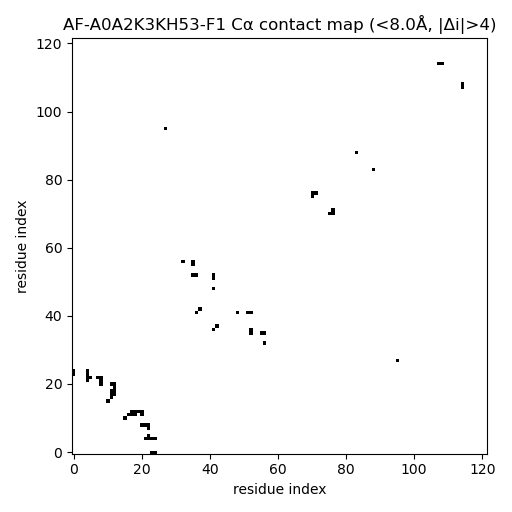.56 106 SER A CA 1
ATOM 818 C C . SER A 1 106 ? 6.626 -11.227 -16.309 1.00 85.56 106 SER A C 1
ATOM 820 O O . SER A 1 106 ? 7.455 -11.437 -17.189 1.00 85.56 106 SER A O 1
ATOM 822 N N . GLN A 1 107 ? 6.902 -10.500 -15.223 1.00 85.56 107 GLN A N 1
ATOM 823 C CA . GLN A 1 107 ? 8.235 -9.952 -14.955 1.00 85.56 107 GLN A CA 1
ATOM 824 C C . GLN A 1 107 ? 9.191 -11.034 -14.440 1.00 85.56 10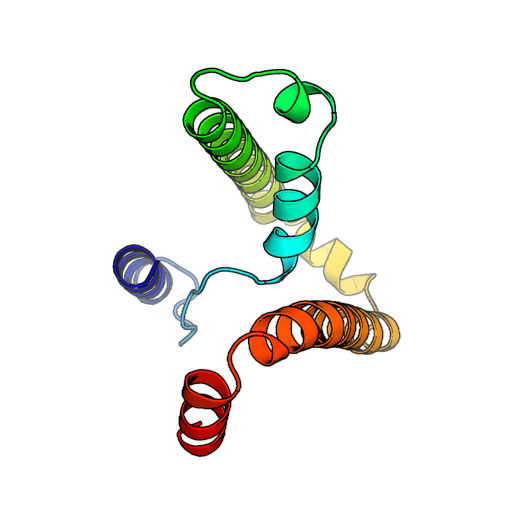7 GLN A C 1
ATOM 826 O O . GLN A 1 107 ? 10.346 -11.096 -14.853 1.00 85.56 107 GLN A O 1
ATOM 831 N N . ALA A 1 108 ? 8.699 -11.931 -13.585 1.00 85.38 108 ALA A N 1
ATOM 832 C CA . ALA A 1 108 ? 9.476 -13.038 -13.040 1.00 85.38 108 ALA A CA 1
ATOM 833 C C . ALA A 1 108 ? 9.903 -14.048 -14.128 1.00 85.38 108 ALA A C 1
ATOM 835 O O . ALA A 1 108 ? 10.998 -14.610 -14.063 1.00 85.38 108 ALA A O 1
ATOM 836 N N . GLY A 1 109 ? 9.086 -14.224 -15.172 1.00 84.50 109 GLY A N 1
ATOM 837 C CA . GLY A 1 109 ? 9.397 -15.071 -16.328 1.00 84.50 109 GLY A CA 1
ATOM 838 C C . GLY A 1 109 ? 10.569 -14.590 -17.193 1.00 84.50 109 GLY A C 1
ATOM 839 O O . GLY A 1 109 ? 11.111 -15.384 -17.957 1.00 84.50 109 GLY A O 1
ATOM 840 N N . ILE A 1 110 ? 11.005 -13.330 -17.059 1.00 88.12 110 ILE A N 1
ATOM 841 C CA . ILE A 1 110 ? 12.156 -12.789 -17.807 1.00 88.12 110 ILE A CA 1
ATOM 842 C C . ILE A 1 110 ? 13.471 -13.434 -17.336 1.00 88.12 110 ILE A C 1
ATOM 844 O O . ILE A 1 110 ? 14.407 -13.572 -18.120 1.00 88.12 110 ILE A O 1
ATOM 848 N N . CYS A 1 111 ? 13.547 -13.867 -16.073 1.00 85.38 111 CYS A N 1
ATOM 849 C CA . CYS A 1 111 ? 14.735 -14.506 -15.511 1.00 85.38 111 CYS A CA 1
ATOM 850 C C . CYS A 1 111 ? 14.359 -15.760 -14.7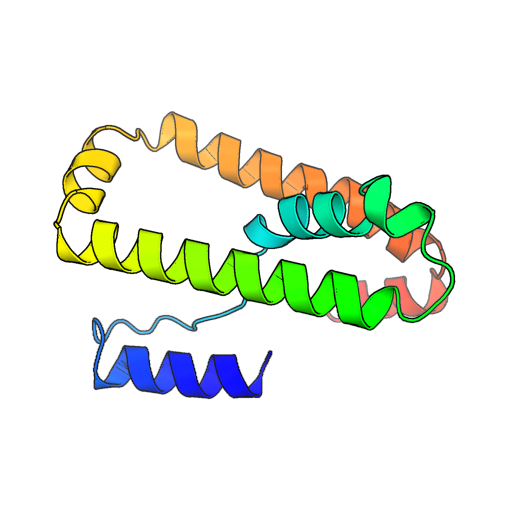10 1.00 85.38 111 CYS A C 1
ATOM 852 O O . CYS A 1 111 ? 14.292 -15.750 -13.481 1.00 85.38 111 CYS A O 1
ATOM 854 N N . LEU A 1 112 ? 14.109 -16.860 -15.424 1.00 85.75 112 LEU A N 1
ATOM 855 C CA . LEU A 1 112 ? 13.726 -18.141 -14.819 1.00 85.75 112 LEU A CA 1
ATOM 856 C C . LEU A 1 112 ? 14.777 -18.685 -13.841 1.00 85.75 112 LEU A C 1
ATOM 858 O O . LEU A 1 112 ? 14.406 -19.270 -12.828 1.00 85.75 112 LEU A O 1
ATOM 862 N N . GLU A 1 113 ? 16.064 -18.452 -14.108 1.00 87.06 113 GLU A N 1
ATOM 863 C CA . GLU A 1 113 ? 17.172 -18.957 -13.287 1.00 87.06 113 GLU A CA 1
ATOM 864 C C . GLU A 1 113 ? 17.151 -18.410 -11.851 1.00 87.06 113 GLU A C 1
ATOM 866 O O . GLU A 1 113 ? 17.487 -19.133 -10.921 1.00 87.06 113 GLU A O 1
ATOM 871 N N . ILE A 1 114 ? 16.691 -17.169 -11.655 1.00 87.00 114 ILE A N 1
ATOM 872 C CA . ILE A 1 114 ? 16.564 -16.545 -10.326 1.00 87.00 114 ILE A CA 1
ATOM 873 C C . ILE A 1 114 ? 15.165 -16.783 -9.743 1.00 87.00 114 ILE A C 1
ATOM 875 O O . ILE A 1 114 ? 15.002 -16.984 -8.540 1.00 87.00 114 ILE A O 1
ATOM 879 N N . THR A 1 115 ? 14.137 -16.792 -10.589 1.00 88.19 115 THR A N 1
ATOM 880 C CA . THR A 1 115 ? 12.743 -16.915 -10.150 1.00 88.19 115 THR A CA 1
ATOM 881 C C . THR A 1 115 ? 12.408 -18.306 -9.612 1.00 88.19 115 THR A C 1
ATOM 883 O O . THR A 1 115 ? 11.758 -18.413 -8.575 1.00 88.19 115 THR A O 1
ATOM 886 N N . VAL A 1 116 ? 12.846 -19.378 -10.278 1.00 89.56 116 VAL A N 1
ATOM 887 C CA . VAL A 1 116 ? 12.572 -20.762 -9.851 1.00 89.56 116 VAL A CA 1
ATOM 888 C C . VAL A 1 116 ? 13.126 -21.077 -8.452 1.00 89.56 116 VAL A C 1
ATOM 890 O O . VAL A 1 116 ? 12.347 -21.564 -7.629 1.00 89.56 116 VAL A O 1
ATOM 893 N N . PRO A 1 117 ? 14.402 -20.786 -8.116 1.00 89.75 117 PRO A N 1
ATOM 894 C CA . PRO A 1 117 ? 14.906 -21.036 -6.767 1.00 89.75 117 PRO A CA 1
ATOM 895 C C . PRO A 1 117 ? 14.223 -20.149 -5.721 1.00 89.75 1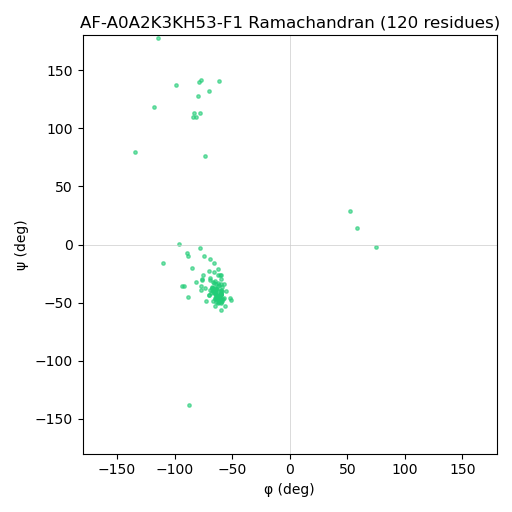17 PRO A C 1
ATOM 897 O O . PRO A 1 117 ? 13.986 -20.608 -4.609 1.00 89.75 117 PRO A O 1
ATOM 900 N N . GLN A 1 118 ? 13.848 -18.915 -6.071 1.00 85.81 118 GLN A N 1
ATOM 901 C CA . GLN A 1 118 ? 13.120 -18.030 -5.162 1.00 85.81 118 GLN A CA 1
ATOM 902 C C . GLN A 1 118 ? 11.707 -18.554 -4.850 1.00 85.81 118 GLN A C 1
ATOM 904 O O . GLN A 1 118 ? 11.284 -18.489 -3.701 1.00 85.81 118 GLN A O 1
ATOM 909 N N . ILE A 1 119 ? 10.987 -19.094 -5.843 1.00 86.38 119 ILE A N 1
ATOM 910 C CA . ILE A 1 119 ? 9.669 -19.720 -5.635 1.00 86.38 119 ILE A CA 1
ATOM 911 C C . ILE A 1 119 ? 9.801 -21.011 -4.824 1.00 86.38 119 ILE A C 1
ATOM 913 O O . ILE A 1 119 ? 8.951 -21.281 -3.990 1.00 86.38 119 ILE A O 1
ATOM 917 N N . ALA A 1 120 ? 10.856 -21.797 -5.046 1.00 89.69 120 ALA A N 1
ATOM 918 C CA . ALA A 1 120 ? 11.087 -23.035 -4.302 1.00 89.69 120 ALA A CA 1
ATOM 919 C C . ALA A 1 120 ? 11.478 -22.808 -2.827 1.00 89.69 120 ALA A C 1
ATOM 921 O O . ALA A 1 120 ? 11.336 -23.718 -2.016 1.00 89.69 120 ALA A O 1
ATOM 922 N N . LEU A 1 121 ? 12.015 -21.629 -2.495 1.00 89.62 121 LEU A N 1
ATOM 923 C CA . LEU A 1 121 ? 12.453 -21.268 -1.143 1.00 89.62 121 LEU A CA 1
ATOM 924 C C . LEU A 1 121 ? 11.317 -20.724 -0.257 1.00 89.62 121 LEU A C 1
ATOM 926 O O . LEU A 1 121 ? 11.466 -20.710 0.965 1.00 89.62 121 LEU A O 1
ATOM 930 N N . VAL A 1 122 ? 10.221 -20.257 -0.862 1.00 81.38 122 VAL A N 1
ATOM 931 C CA . VAL A 1 122 ? 9.009 -19.769 -0.176 1.00 81.38 122 VAL A CA 1
ATOM 932 C C . VAL A 1 122 ? 8.069 -20.930 0.117 1.00 81.38 122 VAL A C 1
ATOM 934 O O . VAL A 1 122 ? 7.576 -20.982 1.265 1.00 81.38 122 VAL A O 1
#

Organism: Trifolium pratense (NCBI:txid57577)

Mean predicted aligned error: 6.26 Å

Secondary structure (DSSP, 8-state):
-HHHHHHHHHHHHHTS----------GGGHHHHHHHHH-HHHHS--SSHHHHHHHHHHHHHHHHHHHHHHHHHTTHHHHHHHHS-HHHHHHHHHHHHHHHHHHHHHHHTT-HHHHHHHHHH-

Sequence (122 aa):
MLFISGITTILHSYFGTRLPLVQGSSFVYLAPALVIINAQDYRNLTEHKFRHIMRELQGAIIVGSIFQCILGFSGLMSILLRLINPVVVAPTVAAVGLAFFSYGFSQAGICLEITVPQIALV